Protein AF-A0A6J3IB26-F1 (afdb_monomer_lite)

Secondary structure (DSSP, 8-state):
--SHHHHHHHHHHHHHHHHGGGEEEEE-SSEEEEEEE-S--BTTBPPPGGGEEETTTEEP-EEETTEEEEEEETTSTT-EEEEETTEEEEEEEEEE--TTSSS-EEEEEEEEEE-

Foldseek 3Di:
DPPVVVVVVVVVVVCVVVLVVQWDWDDDPWKIKIWGFQFQDPPRDGADQCQKAKAQRHGQPDDDPGTRMDIDTCVPNPWDWDDDPFWIKIKIWIWGHDPVDPDIDTHIDIDTDGD

pLDDT: mean 86.61, std 17.34, range [42.03, 98.44]

Radius of gyration: 16.63 Å; chains: 1; bounding box: 36×49×42 Å

InterPro domains:
  IPR033222 PLAC1 family [PTHR14380] (1-115)

Sequence (115 aa):
MKISFMLGELLMLFKLIHGLQDVAVTCTESWLQVKFRQRPLINDLQPLQHELFLGSGCPVNLVEPDFFVFFYLLTFCGIVVTEQPVGILIESAIVYNSANFDFDVHIPVSCYIQR

Structure (mmCIF, N/CA/C/O backbone):
data_AF-A0A6J3IB26-F1
#
_entry.id   AF-A0A6J3IB26-F1
#
loop_
_atom_site.group_PDB
_atom_site.id
_atom_site.type_symbol
_atom_site.label_atom_id
_atom_site.label_alt_id
_atom_site.label_comp_id
_atom_site.label_asym_id
_atom_site.label_entity_id
_atom_site.label_seq_id
_atom_site.pdbx_PDB_ins_code
_atom_site.Cartn_x
_atom_site.Cartn_y
_atom_site.Cartn_z
_atom_site.occupancy
_atom_site.B_iso_or_equiv
_atom_site.auth_seq_id
_atom_site.auth_comp_id
_atom_site.auth_asym_id
_atom_site.auth_atom_id
_atom_site.pdbx_PDB_model_num
ATOM 1 N N . MET A 1 1 ? -5.474 38.130 -23.515 1.00 42.03 1 MET A N 1
ATOM 2 C CA . MET A 1 1 ? -4.604 37.224 -22.727 1.00 42.03 1 MET A CA 1
ATOM 3 C C . MET A 1 1 ? -5.253 36.957 -21.373 1.00 42.03 1 MET A C 1
ATOM 5 O O . MET A 1 1 ? -5.140 37.797 -20.498 1.00 42.03 1 MET A O 1
ATOM 9 N N . LYS A 1 2 ? -6.023 35.870 -21.228 1.00 45.16 2 LYS A N 1
ATOM 10 C CA . LYS A 1 2 ? -6.642 35.448 -19.945 1.00 45.16 2 LYS A CA 1
ATOM 11 C C . LYS A 1 2 ? -7.123 33.982 -19.948 1.00 45.16 2 LYS A C 1
ATOM 13 O O . LYS A 1 2 ? -7.849 33.573 -19.058 1.00 45.16 2 LYS A O 1
ATOM 18 N N . ILE A 1 3 ? -6.757 33.210 -20.976 1.00 46.69 3 ILE A N 1
ATOM 19 C CA . ILE A 1 3 ? -7.270 31.846 -21.212 1.00 46.69 3 ILE A CA 1
AT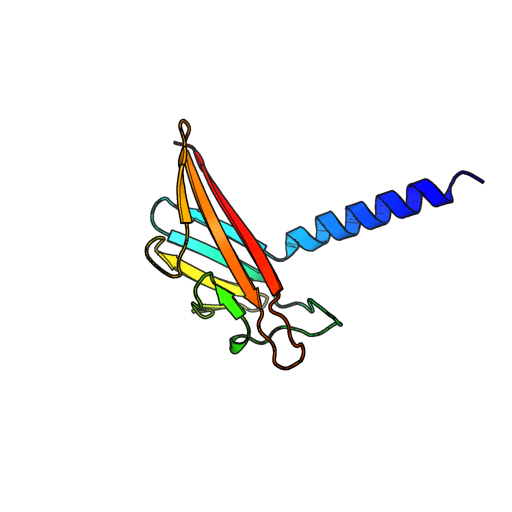OM 20 C C . ILE A 1 3 ? -6.193 30.790 -20.899 1.00 46.69 3 ILE A C 1
ATOM 22 O O . ILE A 1 3 ? -6.515 29.661 -20.557 1.00 46.69 3 ILE A O 1
ATOM 26 N N . SER A 1 4 ? -4.908 31.162 -20.929 1.00 51.03 4 SER A N 1
ATOM 27 C CA . SER A 1 4 ? -3.789 30.239 -20.696 1.00 51.03 4 SER A CA 1
ATOM 28 C C . SER A 1 4 ? -3.572 29.863 -19.226 1.00 51.03 4 SER A C 1
ATOM 30 O O . SER A 1 4 ? -3.069 28.779 -18.961 1.00 51.03 4 SER A O 1
ATOM 32 N N . PHE A 1 5 ? -3.967 30.716 -18.272 1.00 49.16 5 PHE A N 1
ATOM 33 C CA . PHE A 1 5 ? -3.769 30.444 -16.839 1.00 49.16 5 PHE A CA 1
ATOM 34 C C . PHE A 1 5 ? -4.711 29.348 -16.314 1.00 49.16 5 PHE A C 1
ATOM 36 O O . PHE A 1 5 ? -4.285 28.469 -15.575 1.00 49.16 5 PHE A O 1
ATOM 43 N N . MET A 1 6 ? -5.961 29.343 -16.787 1.00 53.59 6 MET A N 1
ATOM 44 C CA . MET A 1 6 ? -6.989 28.384 -16.360 1.00 53.59 6 MET A CA 1
ATOM 45 C C . MET A 1 6 ? -6.719 26.962 -16.872 1.00 53.59 6 MET A C 1
ATOM 47 O O . MET A 1 6 ? -7.056 25.987 -16.208 1.00 53.59 6 MET A O 1
ATOM 51 N N . LEU A 1 7 ? -6.087 26.831 -18.045 1.00 54.41 7 LEU A N 1
ATOM 52 C CA . LEU A 1 7 ? -5.771 25.525 -18.630 1.00 54.41 7 LEU A CA 1
ATOM 53 C C . LEU A 1 7 ? -4.635 24.820 -17.873 1.00 54.41 7 LEU A C 1
ATOM 55 O O . LEU A 1 7 ? -4.670 23.604 -17.707 1.00 54.41 7 LEU A O 1
ATOM 59 N N . GLY A 1 8 ? -3.646 25.587 -17.400 1.00 56.44 8 GLY A N 1
ATOM 60 C CA . GLY A 1 8 ? -2.520 25.064 -16.626 1.00 56.44 8 GLY A CA 1
ATOM 61 C C . GLY A 1 8 ? -2.954 24.509 -15.271 1.00 56.44 8 GLY A C 1
ATOM 62 O O . GLY A 1 8 ? -2.598 23.384 -14.935 1.00 56.44 8 GLY A O 1
ATOM 63 N N . GLU A 1 9 ? -3.781 25.249 -14.528 1.00 55.16 9 GLU A N 1
ATOM 64 C CA . GLU A 1 9 ? -4.320 24.787 -13.239 1.00 55.16 9 GLU A CA 1
ATOM 65 C C . GLU A 1 9 ? -5.221 23.555 -13.395 1.00 55.16 9 GLU A C 1
ATOM 67 O O . GLU A 1 9 ? -5.104 22.602 -12.624 1.00 55.16 9 GLU A O 1
ATOM 72 N N . LEU A 1 10 ? -6.060 23.519 -14.437 1.00 57.75 10 LEU A N 1
ATOM 73 C CA . LEU A 1 10 ? -6.926 22.374 -14.711 1.00 57.75 10 LEU A CA 1
ATOM 74 C C . LEU A 1 10 ? -6.113 21.108 -15.038 1.00 57.75 10 LEU A C 1
ATOM 76 O O . LEU A 1 10 ? -6.391 20.043 -14.494 1.00 57.75 10 LEU A O 1
ATOM 80 N N . LEU A 1 11 ? -5.073 21.211 -15.872 1.00 55.00 11 LEU A N 1
ATOM 81 C CA . LEU A 1 11 ? -4.204 20.077 -16.220 1.00 55.00 11 LEU A CA 1
ATOM 82 C C . LEU A 1 11 ? -3.438 19.524 -15.008 1.00 55.00 11 LEU A C 1
ATOM 84 O O . LEU A 1 11 ? -3.276 18.307 -14.889 1.00 55.00 11 LEU A O 1
ATOM 88 N N . MET A 1 12 ? -3.001 20.396 -14.094 1.00 53.78 12 MET A N 1
ATOM 89 C CA . MET A 1 12 ? -2.347 19.985 -12.847 1.00 53.78 12 MET A CA 1
ATOM 90 C C . MET A 1 12 ? -3.320 19.210 -11.948 1.00 53.78 12 MET A C 1
ATOM 92 O O . MET A 1 12 ? -2.971 18.138 -11.453 1.00 53.78 12 MET A O 1
ATOM 96 N N . LEU A 1 13 ? -4.562 19.689 -11.813 1.00 51.34 13 LEU A N 1
ATOM 97 C CA . LEU A 1 13 ? -5.619 18.995 -11.067 1.00 51.34 13 LEU A CA 1
ATOM 98 C C . LEU A 1 13 ? -5.959 17.628 -11.683 1.00 51.34 13 LEU A C 1
ATOM 100 O O . LEU A 1 13 ? -6.078 16.648 -10.952 1.00 51.34 13 LEU A O 1
ATOM 104 N N . PHE A 1 14 ? -6.037 17.518 -13.014 1.00 48.50 14 PHE A N 1
ATOM 105 C CA . PHE A 1 14 ? -6.271 16.234 -13.690 1.00 48.50 14 PHE A CA 1
ATOM 106 C C . PHE A 1 14 ? -5.143 15.224 -13.436 1.00 48.50 14 PHE A C 1
ATOM 108 O O . PHE A 1 14 ? -5.425 14.062 -13.145 1.00 48.50 14 PHE A O 1
ATOM 115 N N . LYS A 1 15 ? -3.869 15.639 -13.481 1.00 50.97 15 LYS A N 1
ATOM 116 C CA . LYS A 1 15 ? -2.745 14.746 -13.141 1.00 50.97 15 LYS A CA 1
ATOM 117 C C . LYS A 1 15 ? -2.781 14.285 -11.682 1.00 50.97 15 LYS A C 1
ATOM 119 O O . LYS A 1 15 ? -2.520 13.114 -11.424 1.00 50.97 15 LYS A O 1
ATOM 124 N N . LEU A 1 16 ? -3.143 15.167 -10.751 1.00 48.22 16 LEU A N 1
ATOM 125 C CA . LEU A 1 16 ? -3.305 14.836 -9.330 1.00 48.22 16 LEU A CA 1
ATOM 126 C C . LEU A 1 16 ? -4.423 13.805 -9.098 1.00 48.22 16 LEU A C 1
ATOM 128 O O . LEU A 1 16 ? -4.225 12.844 -8.359 1.00 48.22 16 LEU A O 1
ATOM 132 N N . ILE A 1 17 ? -5.563 13.951 -9.778 1.00 49.19 17 ILE A N 1
ATOM 133 C CA . ILE A 1 17 ? -6.705 13.030 -9.650 1.00 49.19 17 ILE A CA 1
ATOM 134 C C . ILE A 1 17 ? -6.396 11.663 -10.290 1.00 49.19 17 ILE A C 1
ATOM 136 O O . ILE A 1 17 ? -6.717 10.627 -9.713 1.00 49.19 17 ILE A O 1
ATOM 140 N N . HIS A 1 18 ? -5.720 11.631 -11.445 1.00 45.59 18 HI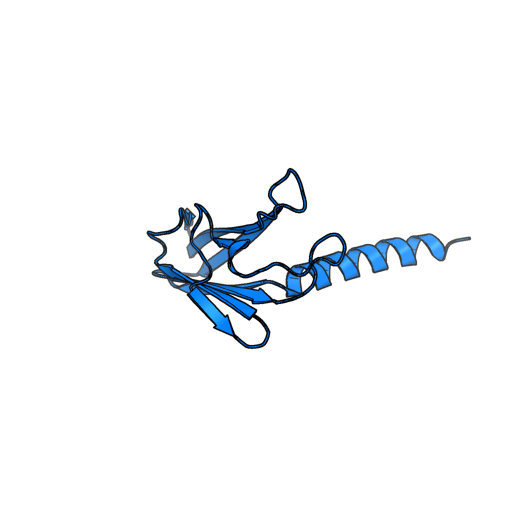S A N 1
ATOM 141 C CA . HIS A 1 18 ? -5.322 10.375 -12.101 1.00 45.59 18 HIS A CA 1
ATOM 142 C C . HIS A 1 18 ? -4.116 9.678 -11.451 1.00 45.59 18 HIS A C 1
ATOM 144 O O . HIS A 1 18 ? -3.934 8.472 -11.647 1.00 45.59 18 HIS A O 1
ATOM 150 N N . GLY A 1 19 ? -3.292 10.405 -10.689 1.00 47.06 19 GLY A N 1
ATOM 151 C CA . GLY A 1 19 ? -2.222 9.834 -9.865 1.00 47.06 19 GLY A CA 1
ATOM 152 C C . GLY A 1 19 ? -2.760 9.035 -8.675 1.00 47.06 19 GLY A C 1
ATOM 153 O O . GLY A 1 19 ? -2.173 8.029 -8.297 1.00 47.06 19 GLY A O 1
ATOM 154 N N . LEU A 1 20 ? -3.931 9.413 -8.148 1.00 51.16 20 LEU A N 1
ATOM 155 C CA . LEU A 1 20 ? -4.608 8.696 -7.062 1.00 51.16 20 LEU A CA 1
ATOM 156 C C . LEU A 1 20 ? -5.290 7.389 -7.521 1.00 51.16 20 LEU A C 1
ATOM 158 O O . LEU A 1 20 ? -5.741 6.604 -6.695 1.00 51.16 20 LEU A O 1
ATOM 162 N N . GLN A 1 21 ? -5.384 7.146 -8.833 1.00 61.53 21 GLN A N 1
ATOM 163 C CA . GLN A 1 21 ? -6.146 6.027 -9.405 1.00 61.53 21 GLN A CA 1
ATOM 164 C C . GLN A 1 21 ? -5.357 4.705 -9.492 1.00 61.53 21 GLN A C 1
ATOM 166 O O . GLN A 1 21 ? -5.905 3.689 -9.922 1.00 61.53 21 GLN A O 1
ATOM 171 N N . ASP A 1 22 ? -4.086 4.704 -9.088 1.00 85.38 22 ASP A N 1
ATOM 172 C CA . ASP A 1 22 ? -3.214 3.522 -9.174 1.00 85.38 22 ASP A CA 1
ATOM 173 C C . ASP A 1 22 ? -3.237 2.632 -7.953 1.00 85.38 22 ASP A C 1
ATOM 175 O O . ASP A 1 22 ? -2.795 1.487 -8.026 1.00 85.38 22 ASP A O 1
ATOM 179 N N . VAL A 1 23 ? -3.734 3.150 -6.838 1.00 92.44 23 VAL A N 1
ATOM 180 C CA . VAL A 1 23 ? -3.737 2.448 -5.565 1.00 92.44 23 VAL A CA 1
ATOM 181 C C . VAL A 1 23 ? -5.181 2.292 -5.122 1.00 92.44 23 VAL A C 1
ATOM 183 O O . VAL A 1 23 ? -5.864 3.273 -4.843 1.00 92.44 23 VAL A O 1
ATOM 186 N N . ALA A 1 24 ? -5.653 1.052 -5.042 1.00 95.19 24 ALA A N 1
ATOM 187 C CA . ALA A 1 24 ? -6.911 0.731 -4.386 1.00 95.19 24 ALA A CA 1
ATOM 188 C C . ALA A 1 24 ? -6.617 0.087 -3.031 1.00 95.19 24 ALA A C 1
ATOM 190 O O . ALA A 1 24 ? -5.892 -0.905 -2.948 1.00 95.19 24 ALA A O 1
ATOM 191 N N . VAL A 1 25 ? -7.180 0.662 -1.971 1.00 96.69 25 VAL A N 1
ATOM 192 C CA . VAL A 1 25 ? -6.939 0.243 -0.588 1.00 96.69 25 VAL A CA 1
ATOM 193 C C . VAL A 1 25 ? -8.226 -0.323 -0.005 1.00 96.69 25 VAL A C 1
ATOM 195 O O . VAL A 1 25 ? -9.309 0.230 -0.186 1.00 96.69 25 VAL A O 1
ATOM 198 N N . THR A 1 26 ? -8.125 -1.444 0.694 1.00 97.19 26 THR A N 1
ATOM 199 C CA . THR A 1 26 ? -9.220 -2.020 1.477 1.00 97.19 26 THR A CA 1
ATOM 200 C C . THR A 1 26 ? -8.643 -2.500 2.795 1.00 97.19 26 THR A C 1
ATOM 202 O O . THR A 1 26 ? -7.592 -3.131 2.808 1.00 97.19 26 THR A O 1
ATOM 205 N N . CYS A 1 27 ? -9.297 -2.197 3.910 1.00 97.25 27 CYS A N 1
ATOM 206 C CA . CYS A 1 27 ? -8.815 -2.596 5.224 1.00 97.25 27 CYS A CA 1
ATOM 207 C C . CYS A 1 27 ? -9.949 -3.075 6.127 1.00 97.25 27 CYS A C 1
ATOM 209 O O . CYS A 1 27 ? -11.113 -2.719 5.950 1.00 97.25 27 CYS A O 1
ATOM 211 N N . THR A 1 28 ? -9.571 -3.875 7.116 1.00 97.25 28 THR A N 1
ATOM 212 C CA . THR A 1 28 ? -10.383 -4.221 8.285 1.00 97.25 28 THR A CA 1
ATOM 213 C C . THR A 1 28 ? -9.555 -3.988 9.541 1.00 97.25 28 THR A C 1
ATOM 215 O O . THR A 1 28 ? -8.374 -3.661 9.455 1.00 97.25 28 THR A O 1
ATOM 218 N N . GLU A 1 29 ? -10.134 -4.216 10.718 1.00 96.31 29 GLU A N 1
ATOM 219 C CA . GLU A 1 29 ? -9.397 -4.111 11.984 1.00 96.31 29 GLU A CA 1
ATOM 220 C C . GLU A 1 29 ? -8.240 -5.125 12.114 1.00 96.31 29 GLU A C 1
ATOM 222 O O . GLU A 1 29 ? -7.459 -5.046 13.056 1.00 96.31 29 GLU A O 1
ATOM 227 N N . SER A 1 30 ? -8.116 -6.088 11.189 1.00 97.31 30 SER A N 1
ATOM 228 C CA . SER A 1 30 ? -7.116 -7.165 11.256 1.00 97.31 30 SER A CA 1
ATOM 229 C C . SER A 1 30 ? -6.175 -7.246 10.054 1.00 97.31 30 SER A C 1
ATOM 231 O O . SER A 1 30 ? -5.061 -7.756 10.194 1.00 97.31 30 SER A O 1
ATOM 233 N N . TRP A 1 31 ? -6.567 -6.724 8.889 1.00 97.88 31 TRP A N 1
ATOM 234 C CA . TRP A 1 31 ? -5.764 -6.805 7.668 1.00 97.88 31 TRP A CA 1
ATOM 235 C C . TRP A 1 31 ? -5.865 -5.560 6.789 1.00 97.88 31 TRP A C 1
ATOM 237 O O . TRP A 1 31 ? -6.854 -4.828 6.811 1.00 97.88 31 TRP A O 1
ATOM 247 N N . LEU A 1 32 ? -4.831 -5.371 5.973 1.00 98.38 32 LEU A N 1
ATOM 248 C CA . LEU A 1 32 ? -4.716 -4.356 4.938 1.00 98.38 32 LEU A CA 1
ATOM 249 C C . LEU A 1 32 ? -4.484 -5.038 3.586 1.00 98.38 32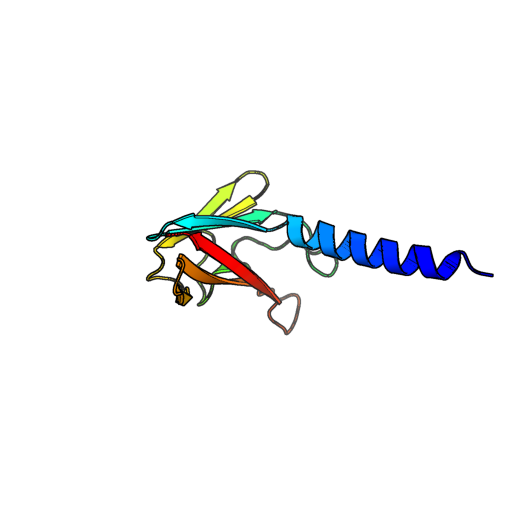 LEU A C 1
ATOM 251 O O . LEU A 1 32 ? -3.567 -5.845 3.425 1.00 98.38 32 LEU A O 1
ATOM 255 N N . GLN A 1 33 ? -5.310 -4.676 2.610 1.00 98.31 33 GLN A N 1
ATOM 256 C CA . GLN A 1 33 ? -5.135 -5.008 1.208 1.00 98.31 33 GLN A CA 1
ATOM 257 C C . GLN A 1 33 ? -4.825 -3.743 0.417 1.00 98.31 33 GLN A C 1
ATOM 259 O O . GLN A 1 33 ? -5.553 -2.752 0.490 1.00 98.31 33 GLN A O 1
ATOM 264 N N . VAL A 1 34 ? -3.777 -3.809 -0.395 1.00 98.00 34 VAL A N 1
ATOM 265 C CA . VAL A 1 34 ? -3.395 -2.745 -1.318 1.00 98.00 34 VAL A CA 1
ATOM 266 C C . VAL A 1 34 ? -3.239 -3.351 -2.701 1.00 98.00 34 VAL A C 1
ATOM 268 O O . VAL A 1 34 ? -2.416 -4.240 -2.906 1.00 98.00 34 VAL A O 1
ATOM 271 N N . LYS A 1 35 ? -4.037 -2.882 -3.656 1.00 97.31 35 LYS A N 1
ATOM 272 C CA . LYS A 1 35 ? -3.891 -3.211 -5.072 1.00 97.31 35 LYS A CA 1
ATOM 273 C C . LYS A 1 35 ? -3.209 -2.051 -5.773 1.00 97.31 35 LYS A C 1
ATOM 275 O O . LYS A 1 35 ? -3.741 -0.944 -5.787 1.00 97.31 35 LYS A O 1
ATOM 280 N N . PHE A 1 36 ? -2.056 -2.321 -6.361 1.00 95.56 36 PHE A N 1
ATOM 281 C CA . PHE A 1 36 ? -1.252 -1.357 -7.089 1.00 95.56 36 PHE A CA 1
ATOM 282 C C . PHE A 1 36 ? -1.277 -1.670 -8.580 1.00 95.56 36 PHE A C 1
ATOM 284 O O . PHE A 1 36 ? -0.927 -2.774 -8.992 1.00 95.56 36 PHE A O 1
ATOM 291 N N . ARG A 1 37 ? -1.741 -0.726 -9.395 1.00 93.94 37 ARG A N 1
ATOM 292 C CA . ARG A 1 37 ? -1.936 -0.930 -10.829 1.00 93.94 37 ARG A CA 1
ATOM 293 C C . ARG A 1 37 ? -0.598 -1.140 -11.539 1.00 93.94 37 ARG A C 1
ATOM 295 O O . ARG A 1 37 ? 0.335 -0.360 -11.374 1.00 93.94 37 ARG A O 1
ATOM 302 N N . GLN A 1 38 ? -0.535 -2.154 -12.397 1.00 92.56 38 GLN A N 1
ATOM 303 C CA . GLN A 1 38 ? 0.614 -2.431 -13.252 1.00 92.56 38 GLN A CA 1
ATOM 304 C C . GLN A 1 38 ? 0.666 -1.428 -14.409 1.00 92.56 38 GLN A C 1
ATOM 306 O O . GLN A 1 38 ? 0.254 -1.725 -15.528 1.00 92.56 38 GLN A O 1
ATOM 311 N N . ARG A 1 39 ? 1.170 -0.220 -14.153 1.00 89.12 39 ARG A N 1
ATOM 312 C CA . ARG A 1 39 ? 1.397 0.789 -15.193 1.00 89.12 39 ARG A CA 1
ATOM 313 C C . ARG A 1 39 ? 2.750 1.481 -15.025 1.00 89.12 39 ARG A C 1
ATOM 315 O O . ARG A 1 39 ? 3.305 1.456 -13.927 1.00 89.12 39 ARG A O 1
ATOM 322 N N . PRO A 1 40 ? 3.275 2.108 -16.089 1.00 86.62 40 PRO A N 1
ATOM 323 C CA . PRO A 1 40 ? 4.448 2.961 -15.982 1.00 86.62 40 PRO A CA 1
ATOM 324 C C . PRO A 1 40 ? 4.271 4.051 -14.921 1.00 86.62 40 PRO A C 1
ATOM 326 O O . PRO A 1 40 ? 3.235 4.719 -14.896 1.00 86.62 40 PRO A O 1
ATOM 329 N N . LEU A 1 41 ? 5.270 4.217 -14.049 1.00 82.31 41 LEU A N 1
ATOM 330 C CA . LEU A 1 41 ? 5.196 5.142 -12.914 1.00 82.31 41 LEU A CA 1
ATOM 331 C C . LEU A 1 41 ? 6.075 6.383 -13.119 1.00 82.31 41 LEU A C 1
ATOM 333 O O . LEU A 1 41 ? 5.571 7.500 -13.211 1.00 82.31 41 LEU A O 1
ATOM 337 N N . ILE A 1 42 ? 7.393 6.188 -13.201 1.00 82.12 42 ILE A N 1
ATOM 338 C CA . ILE A 1 42 ? 8.401 7.247 -13.352 1.00 82.12 42 ILE A CA 1
ATOM 339 C C . ILE A 1 42 ? 9.233 6.941 -14.588 1.00 82.12 42 ILE A C 1
ATOM 341 O O . ILE A 1 42 ? 9.634 5.799 -14.791 1.00 82.12 42 ILE A O 1
ATOM 345 N N . ASN A 1 43 ? 9.499 7.968 -15.400 1.00 81.00 43 ASN A N 1
ATOM 346 C CA . ASN A 1 43 ? 10.258 7.856 -16.652 1.00 81.00 43 ASN A CA 1
ATOM 347 C C . ASN A 1 43 ? 9.714 6.773 -17.600 1.00 81.00 43 ASN A C 1
ATOM 349 O O . ASN A 1 43 ? 10.486 6.093 -18.268 1.00 81.00 43 ASN A O 1
ATOM 353 N N . ASP A 1 44 ? 8.392 6.578 -17.606 1.00 82.00 44 ASP A N 1
ATOM 354 C CA . ASP A 1 44 ? 7.706 5.531 -18.372 1.00 82.00 44 ASP A CA 1
ATOM 355 C C . ASP A 1 44 ? 8.191 4.094 -18.071 1.00 82.00 44 ASP A C 1
ATOM 357 O O . ASP A 1 44 ? 7.900 3.158 -18.817 1.00 82.00 44 ASP A O 1
ATOM 361 N N . LEU A 1 45 ? 8.870 3.892 -16.936 1.00 85.19 45 LEU A N 1
ATOM 362 C CA . LEU A 1 45 ? 9.273 2.575 -16.457 1.00 85.19 45 LEU A CA 1
ATOM 363 C C . LEU A 1 45 ? 8.118 1.914 -15.709 1.00 85.19 45 LEU A C 1
ATOM 365 O O . LEU A 1 45 ? 7.554 2.480 -14.765 1.00 85.19 45 LEU A O 1
ATOM 369 N N . GLN A 1 46 ? 7.782 0.700 -16.137 1.00 89.19 46 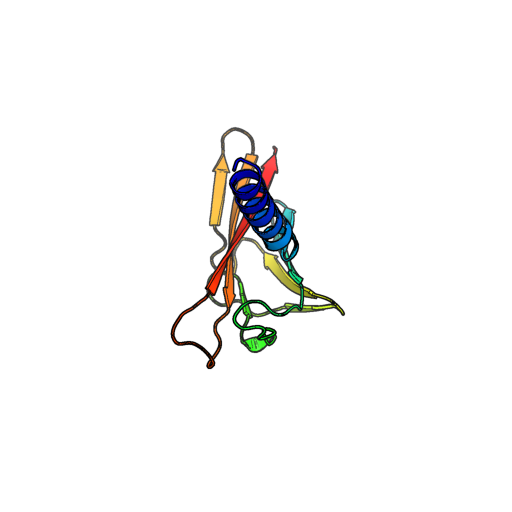GLN A N 1
ATOM 370 C CA . GLN A 1 46 ? 6.829 -0.162 -15.453 1.00 89.19 46 GLN A CA 1
ATOM 371 C C . GLN A 1 46 ? 7.545 -0.912 -14.320 1.00 89.19 46 GLN A C 1
ATOM 373 O O . GLN A 1 46 ? 8.508 -1.624 -14.608 1.00 89.19 46 GLN A O 1
ATOM 378 N N . PRO A 1 47 ? 7.089 -0.780 -13.061 1.00 91.69 47 PRO A N 1
ATOM 379 C CA . PRO A 1 47 ? 7.695 -1.491 -11.940 1.00 91.69 47 PRO A CA 1
ATOM 380 C C . PRO A 1 47 ? 7.612 -3.009 -12.106 1.00 91.69 47 PRO A C 1
ATOM 382 O O . PRO A 1 47 ? 6.572 -3.542 -12.509 1.00 91.69 47 PRO A O 1
ATOM 385 N N . LEU A 1 48 ? 8.679 -3.713 -11.737 1.00 93.19 48 LEU A N 1
ATOM 386 C CA . LEU A 1 48 ? 8.685 -5.168 -11.629 1.00 93.19 48 LEU A CA 1
ATOM 387 C C . LEU A 1 48 ? 8.215 -5.604 -10.237 1.00 93.19 48 LEU A C 1
ATOM 389 O O . LEU A 1 48 ? 8.401 -4.909 -9.243 1.00 93.19 48 LEU A O 1
ATOM 393 N N . GLN A 1 49 ? 7.650 -6.810 -10.139 1.00 94.94 49 GLN A N 1
ATOM 394 C CA . GLN A 1 49 ? 7.113 -7.332 -8.875 1.00 94.94 49 GLN A CA 1
ATOM 395 C C . GLN A 1 49 ? 8.132 -7.302 -7.719 1.00 94.94 49 GLN A C 1
ATOM 397 O O . GLN A 1 49 ? 7.765 -7.016 -6.585 1.00 94.94 49 GLN A O 1
ATOM 402 N N . HIS A 1 50 ? 9.400 -7.618 -7.996 1.00 95.19 50 HIS A N 1
ATOM 403 C CA . HIS A 1 50 ? 10.460 -7.692 -6.983 1.00 95.19 50 HIS A CA 1
ATOM 404 C C . HIS A 1 50 ? 11.042 -6.326 -6.595 1.00 95.19 50 HIS A C 1
ATOM 406 O O . HIS A 1 50 ? 11.842 -6.257 -5.671 1.00 95.19 50 HIS A O 1
ATOM 412 N N . GLU A 1 51 ? 10.660 -5.263 -7.302 1.00 95.50 51 GLU A N 1
ATOM 413 C CA . GLU A 1 51 ? 11.045 -3.880 -7.004 1.00 95.50 51 GLU A CA 1
ATOM 414 C C . GLU A 1 51 ? 10.026 -3.199 -6.077 1.00 95.50 51 GLU A C 1
ATOM 416 O O . GLU A 1 51 ? 10.219 -2.058 -5.661 1.00 95.50 51 GLU A O 1
ATOM 421 N N . LEU A 1 52 ? 8.916 -3.879 -5.771 1.00 96.69 52 LEU A N 1
ATOM 422 C CA . LEU A 1 52 ? 7.785 -3.334 -5.036 1.00 96.69 52 LEU A CA 1
ATOM 423 C C . LEU A 1 52 ? 7.618 -4.004 -3.675 1.00 96.69 52 LEU A C 1
ATOM 425 O O . LEU A 1 52 ? 7.491 -5.227 -3.565 1.00 96.69 52 LEU A O 1
ATOM 429 N N . PHE A 1 53 ? 7.515 -3.172 -2.643 1.00 97.88 53 PHE A N 1
ATOM 430 C CA . PHE A 1 53 ? 7.358 -3.608 -1.262 1.00 97.88 53 PHE A CA 1
ATOM 431 C C . PHE A 1 53 ? 6.283 -2.807 -0.527 1.00 97.88 53 PHE A C 1
ATOM 433 O O . PHE A 1 53 ? 6.022 -1.658 -0.862 1.00 97.88 53 PHE A O 1
ATOM 440 N N . LEU A 1 54 ? 5.685 -3.384 0.512 1.00 98.19 54 LEU A N 1
ATOM 441 C CA . LEU A 1 54 ? 4.812 -2.698 1.459 1.00 98.19 54 LEU A CA 1
ATOM 442 C C . LEU A 1 54 ? 5.566 -2.426 2.765 1.00 98.19 54 LEU A C 1
ATOM 444 O O . LEU A 1 54 ? 6.168 -3.334 3.346 1.00 98.19 54 LEU A O 1
ATOM 448 N N . GLY A 1 55 ? 5.496 -1.179 3.228 1.00 96.94 55 GLY A N 1
ATOM 449 C CA . GLY A 1 55 ? 6.050 -0.707 4.491 1.00 96.94 55 GLY A CA 1
ATOM 450 C C . GLY A 1 55 ? 7.511 -1.110 4.669 1.00 96.94 55 GLY A C 1
ATOM 451 O O . GLY A 1 55 ? 8.377 -0.687 3.910 1.00 96.94 55 GLY A O 1
ATOM 452 N N . SER A 1 56 ? 7.791 -1.952 5.661 1.00 95.88 56 SER A N 1
ATOM 453 C CA . SER A 1 56 ? 9.147 -2.369 6.038 1.00 95.88 56 SER A CA 1
ATOM 454 C C . SER A 1 56 ? 9.760 -3.468 5.148 1.00 95.88 56 SER A C 1
ATOM 456 O O . SER A 1 56 ? 10.548 -4.273 5.644 1.00 95.88 56 SER A O 1
ATOM 458 N N . GLY A 1 57 ? 9.386 -3.551 3.866 1.00 96.25 57 GLY A N 1
ATOM 459 C CA . GLY A 1 57 ? 9.993 -4.485 2.903 1.00 96.25 57 GLY A CA 1
ATOM 460 C C . GLY A 1 57 ? 9.186 -5.755 2.602 1.00 96.25 57 GLY A C 1
ATOM 461 O O . GLY A 1 57 ? 9.749 -6.752 2.157 1.00 96.25 57 GLY A O 1
ATOM 462 N N . CYS A 1 58 ? 7.876 -5.764 2.849 1.00 98.00 58 CYS A N 1
ATOM 463 C CA . CYS A 1 58 ? 7.038 -6.919 2.528 1.00 98.00 58 CYS A CA 1
ATOM 464 C C . CYS A 1 58 ? 6.770 -7.034 1.017 1.00 98.00 58 CYS A C 1
ATOM 466 O O . CYS A 1 58 ? 6.280 -6.070 0.437 1.00 98.00 58 CYS A O 1
ATOM 468 N N . PRO A 1 59 ? 7.036 -8.177 0.364 1.00 98.00 59 PRO A N 1
ATOM 469 C CA . PRO A 1 59 ? 6.894 -8.304 -1.086 1.00 98.00 59 PRO A CA 1
ATOM 470 C C . PRO A 1 59 ? 5.430 -8.364 -1.552 1.00 98.00 59 PRO A C 1
ATOM 472 O O . PRO A 1 59 ? 4.504 -8.566 -0.773 1.00 98.00 59 PRO A O 1
ATOM 475 N N . VAL A 1 60 ? 5.210 -8.251 -2.860 1.00 97.94 60 VAL A N 1
ATOM 476 C CA . VAL A 1 60 ? 3.901 -8.522 -3.480 1.00 97.94 60 VAL A CA 1
ATOM 477 C C . VAL A 1 60 ? 3.481 -9.979 -3.230 1.00 97.94 60 VAL A C 1
ATOM 479 O O . VAL A 1 60 ? 4.224 -10.903 -3.569 1.00 97.94 60 VAL A O 1
ATOM 482 N N . ASN A 1 61 ? 2.277 -10.199 -2.687 1.00 96.12 61 ASN A N 1
ATOM 483 C CA . ASN A 1 61 ? 1.751 -11.540 -2.391 1.00 96.12 61 ASN A CA 1
ATOM 484 C C . ASN A 1 61 ? 1.123 -12.220 -3.608 1.00 96.12 61 ASN A C 1
ATOM 486 O O . ASN A 1 61 ? 1.224 -13.435 -3.759 1.00 96.12 61 ASN A O 1
ATOM 490 N N . LEU A 1 62 ? 0.418 -11.443 -4.432 1.00 96.75 62 LEU A N 1
ATOM 491 C CA . LEU A 1 62 ? -0.364 -11.941 -5.558 1.00 96.75 62 LEU A CA 1
ATOM 492 C C . LEU A 1 62 ? -0.241 -10.986 -6.745 1.00 96.75 62 LEU A C 1
ATOM 494 O O . LEU A 1 62 ? -0.223 -9.768 -6.583 1.00 96.75 62 LEU A O 1
ATOM 498 N N . VAL A 1 63 ? -0.195 -11.558 -7.945 1.00 96.50 63 VAL A N 1
ATOM 499 C CA . VAL A 1 63 ? -0.226 -10.817 -9.206 1.00 96.50 63 VAL A CA 1
ATOM 500 C C . VAL A 1 63 ? -1.556 -11.110 -9.896 1.00 96.50 63 VAL A C 1
ATOM 502 O O . VAL A 1 63 ? -1.841 -12.250 -10.259 1.00 96.50 63 VAL A O 1
ATOM 505 N N . GLU A 1 64 ? -2.382 -10.081 -10.044 1.00 95.12 64 GLU A N 1
ATOM 506 C CA . GLU A 1 64 ? -3.597 -10.074 -10.864 1.00 95.12 64 GLU A CA 1
ATOM 507 C C . GLU A 1 64 ? -3.277 -9.457 -12.242 1.00 95.12 64 GLU A C 1
ATOM 509 O O . GLU A 1 64 ? -2.275 -8.750 -12.351 1.00 95.12 64 GLU A O 1
ATOM 514 N N . PRO A 1 65 ? -4.107 -9.655 -13.289 1.00 92.56 65 PRO A N 1
ATOM 515 C CA . PRO A 1 65 ? -3.804 -9.187 -14.648 1.00 92.56 65 PRO A CA 1
ATOM 516 C C . PRO A 1 65 ? -3.363 -7.719 -14.743 1.00 92.56 65 PRO A C 1
ATOM 518 O O . PRO A 1 65 ? -2.410 -7.418 -15.452 1.00 92.56 65 PRO A O 1
ATOM 521 N N . ASP A 1 66 ? -4.003 -6.835 -13.972 1.00 92.81 66 ASP A N 1
ATOM 522 C CA . ASP A 1 66 ? -3.726 -5.394 -13.987 1.00 92.81 66 ASP A CA 1
ATOM 523 C C . ASP A 1 66 ? -3.129 -4.874 -12.672 1.00 92.81 66 ASP A C 1
ATOM 525 O O . ASP A 1 66 ? -2.904 -3.670 -12.540 1.00 92.81 66 ASP A O 1
ATOM 529 N N . PHE A 1 67 ? -2.896 -5.740 -11.675 1.00 96.19 67 PHE A N 1
ATOM 530 C CA . PHE A 1 67 ? -2.525 -5.302 -10.326 1.00 96.19 67 PHE A CA 1
ATOM 531 C C . PHE A 1 67 ? -1.466 -6.181 -9.662 1.00 96.19 67 PHE A C 1
ATOM 533 O O . PHE A 1 67 ? -1.531 -7.406 -9.696 1.00 96.19 67 PHE A O 1
ATOM 540 N N . PHE A 1 68 ? -0.539 -5.535 -8.968 1.00 97.50 68 PHE A N 1
ATOM 541 C CA . PHE A 1 68 ? 0.224 -6.135 -7.884 1.00 97.50 68 PHE A CA 1
ATOM 542 C C . PHE A 1 68 ? -0.577 -6.004 -6.590 1.00 97.50 68 PHE A C 1
ATOM 544 O O . PHE A 1 68 ? -1.072 -4.924 -6.269 1.00 97.50 68 PHE A O 1
ATOM 551 N N . VAL A 1 69 ? -0.735 -7.096 -5.849 1.00 98.06 69 VAL A N 1
ATOM 552 C CA . VAL A 1 69 ? -1.569 -7.137 -4.647 1.00 98.06 69 VAL A CA 1
ATOM 553 C C . VAL A 1 69 ? -0.718 -7.441 -3.423 1.00 98.06 69 VAL A C 1
ATOM 555 O O . VAL A 1 69 ? -0.061 -8.482 -3.337 1.00 98.06 69 VAL A O 1
ATOM 558 N N . PHE A 1 70 ? -0.795 -6.540 -2.450 1.00 98.44 70 PHE A N 1
ATOM 559 C CA . PHE A 1 70 ? -0.317 -6.734 -1.089 1.00 98.44 70 PHE A CA 1
ATOM 560 C C . PHE A 1 70 ? -1.512 -7.068 -0.202 1.00 98.44 70 PHE A C 1
ATOM 562 O O . PHE A 1 70 ? -2.513 -6.352 -0.217 1.00 98.44 70 PHE A O 1
ATOM 569 N N . PHE A 1 71 ? -1.425 -8.152 0.556 1.00 98.31 71 PHE A N 1
ATOM 570 C CA . PHE A 1 71 ? -2.452 -8.588 1.491 1.00 98.31 71 PHE A CA 1
ATOM 571 C C . PHE A 1 71 ? -1.779 -9.079 2.769 1.00 98.31 71 PHE A C 1
ATOM 573 O O . PHE A 1 71 ? -1.207 -10.170 2.805 1.00 98.31 71 PHE A O 1
ATOM 580 N N . TYR A 1 72 ? -1.838 -8.259 3.815 1.00 98.38 72 TYR A N 1
ATOM 581 C CA . TYR A 1 72 ? -1.113 -8.496 5.059 1.00 98.38 72 TYR A CA 1
ATOM 582 C C . TYR A 1 72 ? -1.974 -8.217 6.285 1.00 98.38 72 TYR A C 1
ATOM 584 O O . TYR A 1 72 ? -2.833 -7.338 6.281 1.00 98.38 72 TYR A O 1
ATOM 592 N N . LEU A 1 73 ? -1.711 -8.954 7.363 1.00 98.38 73 LEU A N 1
ATOM 593 C CA . LEU A 1 73 ? -2.231 -8.618 8.687 1.00 98.38 73 LEU A CA 1
ATOM 594 C C . LEU A 1 73 ? -1.580 -7.318 9.183 1.00 98.38 73 LEU A C 1
ATOM 596 O O . LEU A 1 73 ? -0.401 -7.082 8.915 1.00 98.38 73 LEU A O 1
ATOM 600 N N . LEU A 1 74 ? -2.315 -6.514 9.956 1.00 97.88 74 LEU A N 1
ATOM 601 C CA . LEU A 1 74 ? -1.826 -5.208 10.435 1.00 97.88 74 LEU A CA 1
ATOM 602 C C . LEU A 1 74 ? -0.592 -5.306 11.348 1.00 97.88 74 LEU A C 1
ATOM 604 O O . LEU A 1 74 ? 0.127 -4.332 11.520 1.00 97.88 74 LEU A O 1
ATOM 608 N N . THR A 1 75 ? -0.317 -6.481 11.918 1.00 97.44 75 THR A N 1
ATOM 609 C CA . THR A 1 75 ? 0.860 -6.725 12.767 1.00 97.44 75 THR A CA 1
ATOM 610 C C . THR A 1 75 ? 2.154 -6.952 11.980 1.00 97.44 75 THR A C 1
ATOM 612 O O . THR A 1 75 ? 3.203 -7.158 12.587 1.00 97.44 75 THR A O 1
ATOM 615 N N . PHE A 1 76 ? 2.099 -6.974 10.646 1.00 96.94 76 PHE A N 1
ATOM 616 C CA . PHE A 1 76 ? 3.251 -7.194 9.771 1.00 96.94 76 PHE A CA 1
ATOM 617 C C . PHE A 1 76 ? 3.624 -5.920 9.008 1.00 96.94 76 PHE A C 1
ATOM 619 O O . PHE A 1 76 ? 2.895 -4.931 8.997 1.00 96.94 76 PHE A O 1
ATOM 626 N N . CYS A 1 77 ? 4.782 -5.959 8.345 1.00 97.00 77 CYS A N 1
ATOM 627 C CA . CYS A 1 77 ? 5.209 -4.953 7.368 1.00 97.00 77 CYS A CA 1
ATOM 628 C C . CYS A 1 77 ? 5.360 -3.528 7.919 1.00 97.00 77 CYS A C 1
ATOM 630 O O . CYS A 1 77 ? 5.390 -2.578 7.143 1.00 97.00 77 CYS A O 1
ATOM 632 N N . GLY A 1 78 ? 5.435 -3.363 9.244 1.00 97.12 78 GLY A N 1
ATOM 633 C CA . GLY A 1 78 ? 5.503 -2.045 9.874 1.00 97.12 78 GLY A CA 1
ATOM 634 C C . GLY A 1 78 ? 4.276 -1.173 9.591 1.00 97.12 78 GLY A C 1
ATOM 635 O O . GLY A 1 78 ? 4.411 0.045 9.531 1.00 97.12 78 GLY A O 1
ATOM 636 N N . ILE A 1 79 ? 3.102 -1.780 9.370 1.00 98.31 79 ILE A N 1
ATOM 637 C CA . ILE A 1 79 ? 1.842 -1.045 9.220 1.00 98.31 79 ILE A CA 1
ATOM 638 C C . ILE A 1 79 ? 1.536 -0.327 10.540 1.00 98.31 79 ILE A C 1
ATOM 640 O O . ILE A 1 79 ? 1.583 -0.923 11.617 1.00 98.31 79 ILE A O 1
ATOM 644 N N . VAL A 1 80 ? 1.234 0.965 10.453 1.00 98.25 80 VAL A N 1
ATOM 645 C CA . VAL A 1 80 ? 0.924 1.806 11.609 1.00 98.25 80 VAL A CA 1
ATOM 646 C C . VAL A 1 80 ? -0.582 1.807 11.819 1.00 98.25 80 VAL A C 1
ATOM 648 O O . VAL A 1 80 ? -1.344 2.091 10.898 1.00 98.25 80 VAL A O 1
ATOM 651 N N . VAL A 1 81 ? -1.013 1.489 13.037 1.00 98.00 81 VAL A N 1
ATOM 652 C CA . VAL A 1 81 ? -2.423 1.499 13.436 1.00 98.00 81 VAL A CA 1
ATOM 653 C C . VAL A 1 81 ? -2.591 2.498 14.570 1.00 98.00 81 VAL A C 1
ATOM 655 O O . VAL A 1 81 ? -2.010 2.331 15.642 1.00 98.00 81 VAL A O 1
ATOM 658 N N . THR A 1 82 ? -3.389 3.531 14.329 1.00 98.00 82 THR A N 1
ATOM 659 C CA . THR A 1 82 ? -3.651 4.613 15.276 1.00 98.00 82 THR A CA 1
ATOM 660 C C . THR A 1 82 ? -5.123 4.610 15.661 1.00 98.00 82 THR A C 1
ATOM 662 O O . THR A 1 82 ? -6.001 4.861 14.835 1.00 98.00 82 THR A O 1
ATOM 665 N N . GLU A 1 83 ? -5.391 4.358 16.937 1.00 96.69 83 GLU A N 1
ATOM 666 C CA . GLU A 1 83 ? -6.723 4.492 17.524 1.00 96.69 83 GLU A CA 1
ATOM 667 C C . GLU A 1 83 ? -7.118 5.974 17.599 1.00 96.69 83 GLU A C 1
ATOM 669 O O . GLU A 1 83 ? -6.386 6.806 18.140 1.00 96.69 83 GLU A O 1
ATOM 674 N N . GLN A 1 84 ? -8.281 6.310 17.047 1.00 94.56 84 GLN A N 1
ATOM 675 C CA . GLN A 1 84 ? -8.863 7.648 17.070 1.00 94.56 84 GLN A CA 1
ATOM 676 C C . GLN A 1 84 ? -10.209 7.634 17.808 1.00 94.56 84 GLN A C 1
ATOM 678 O O . GLN A 1 84 ? -10.849 6.590 17.918 1.00 94.56 84 GLN A O 1
ATOM 683 N N . PRO A 1 85 ? -10.709 8.793 18.277 1.00 94.25 85 PRO A N 1
ATOM 684 C CA . PRO A 1 85 ? -11.966 8.844 19.026 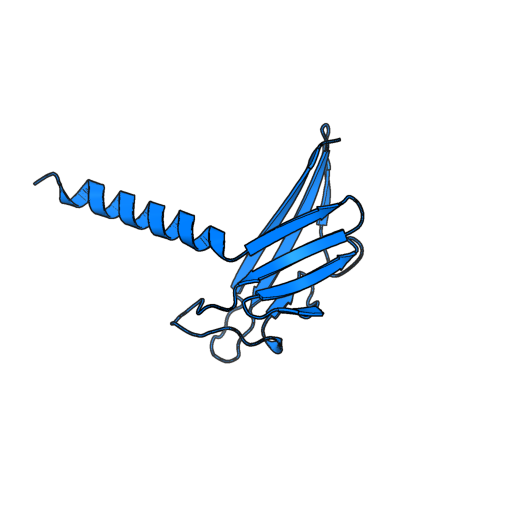1.00 94.25 85 PRO A CA 1
ATOM 685 C C . PRO A 1 85 ? -13.191 8.259 18.301 1.00 94.25 85 PRO A C 1
ATOM 687 O O . PRO A 1 85 ? -14.149 7.877 18.961 1.00 94.25 85 PRO A O 1
ATOM 690 N N . VAL A 1 86 ? -13.180 8.218 16.963 1.00 93.69 86 VAL A N 1
ATOM 691 C CA . VAL A 1 86 ? -14.333 7.824 16.123 1.00 93.69 86 VAL A CA 1
ATOM 692 C C . VAL A 1 86 ? -14.010 6.612 15.228 1.00 93.69 86 VAL A C 1
ATOM 694 O O . VAL A 1 86 ? -14.786 6.247 14.348 1.00 93.69 86 VAL A O 1
ATOM 697 N N . GLY A 1 87 ? -12.847 5.981 15.411 1.00 95.75 87 GLY A N 1
ATOM 698 C CA . GLY A 1 87 ? -12.417 4.902 14.527 1.00 95.75 87 GLY A CA 1
ATOM 699 C C . GLY A 1 87 ? -10.928 4.599 14.593 1.00 95.75 87 GLY A C 1
ATOM 700 O O . GLY A 1 87 ? -10.232 5.031 15.503 1.00 95.75 87 GLY A O 1
ATOM 701 N N . ILE A 1 88 ? -10.435 3.876 13.596 1.00 97.31 88 ILE A N 1
ATOM 702 C CA . ILE A 1 88 ? -9.039 3.455 13.480 1.00 97.31 88 ILE A CA 1
ATOM 703 C C . ILE A 1 88 ? -8.464 4.023 12.189 1.00 97.31 88 ILE A C 1
ATOM 705 O O . ILE A 1 88 ? -9.039 3.836 11.116 1.00 97.31 88 ILE A O 1
ATOM 709 N N . LEU A 1 89 ? -7.311 4.679 12.283 1.00 97.75 89 LEU A N 1
ATOM 710 C CA . LEU A 1 89 ? -6.511 5.072 11.130 1.00 97.75 89 LEU A CA 1
ATOM 711 C C . LEU A 1 89 ? -5.388 4.049 10.917 1.00 97.75 89 LEU A C 1
ATOM 713 O O . LEU A 1 89 ? -4.603 3.789 11.824 1.00 97.75 89 LEU A O 1
ATOM 717 N N . ILE A 1 90 ? -5.318 3.479 9.719 1.00 98.38 90 ILE A N 1
ATOM 718 C CA . ILE A 1 90 ? -4.294 2.524 9.293 1.00 98.38 90 ILE A CA 1
ATOM 719 C C . ILE A 1 90 ? -3.438 3.196 8.223 1.00 98.38 90 ILE A C 1
ATOM 721 O O . ILE A 1 90 ? -3.972 3.673 7.222 1.00 98.38 90 ILE A O 1
ATOM 725 N N . GLU A 1 91 ? -2.121 3.211 8.412 1.00 98.06 91 GLU A N 1
ATOM 726 C CA . GLU A 1 91 ? -1.164 3.884 7.532 1.00 98.06 91 GLU A CA 1
ATOM 727 C C . GLU A 1 91 ? 0.005 2.964 7.164 1.00 98.06 91 GLU A C 1
ATOM 729 O O . GLU A 1 91 ? 0.504 2.174 7.966 1.00 98.06 91 GLU A O 1
ATOM 734 N N . SER A 1 92 ? 0.447 3.061 5.915 1.00 98.12 92 SER A N 1
ATOM 735 C CA . SER A 1 92 ? 1.614 2.366 5.376 1.00 98.12 92 SER A CA 1
ATOM 736 C C . SER A 1 92 ? 2.106 3.094 4.116 1.00 98.12 92 SER A C 1
ATOM 738 O O . SER A 1 92 ? 1.658 4.197 3.800 1.00 98.12 92 SER A O 1
ATOM 740 N N . ALA A 1 93 ? 3.021 2.485 3.369 1.00 97.69 93 ALA A N 1
ATOM 741 C CA . ALA A 1 93 ? 3.440 2.975 2.063 1.00 97.69 93 ALA A CA 1
ATOM 742 C C . ALA A 1 93 ? 3.851 1.815 1.156 1.00 97.69 93 ALA A C 1
ATOM 744 O O . ALA A 1 93 ? 4.423 0.836 1.631 1.00 97.69 93 ALA A O 1
ATOM 745 N N . ILE A 1 94 ? 3.604 1.938 -0.146 1.00 97.19 94 ILE A N 1
ATOM 746 C CA . ILE A 1 94 ? 4.304 1.123 -1.139 1.00 97.19 94 ILE A CA 1
ATOM 747 C C . ILE A 1 94 ? 5.670 1.770 -1.369 1.00 97.19 94 ILE A C 1
ATOM 749 O O . ILE A 1 94 ? 5.756 2.976 -1.600 1.00 97.19 94 ILE A O 1
ATOM 753 N N . VAL A 1 95 ? 6.722 0.968 -1.304 1.00 96.25 95 VAL A N 1
ATOM 754 C CA . VAL A 1 95 ? 8.098 1.353 -1.600 1.00 96.25 95 VAL A CA 1
ATOM 755 C C . VAL A 1 95 ? 8.463 0.748 -2.946 1.00 96.25 95 VAL A C 1
ATOM 757 O O . VAL A 1 95 ? 8.419 -0.472 -3.110 1.00 96.25 95 VAL A O 1
ATOM 760 N N . TYR A 1 96 ? 8.795 1.603 -3.906 1.00 94.69 96 TYR A N 1
ATOM 761 C CA . TYR A 1 96 ? 9.333 1.204 -5.197 1.00 94.69 96 TYR A CA 1
ATOM 762 C C . TYR A 1 96 ? 10.834 1.500 -5.226 1.00 94.69 96 TYR A C 1
ATOM 764 O O . TYR A 1 96 ? 11.247 2.661 -5.220 1.00 94.69 96 TYR A O 1
ATOM 772 N N . ASN A 1 97 ? 11.621 0.427 -5.237 1.00 93.38 97 ASN A N 1
ATOM 773 C CA . ASN A 1 97 ? 13.077 0.432 -5.281 1.00 93.38 97 ASN A CA 1
ATOM 774 C C . ASN A 1 97 ? 13.516 -0.237 -6.589 1.00 93.38 97 ASN A C 1
ATOM 776 O O . ASN A 1 97 ? 13.374 -1.449 -6.747 1.00 93.38 97 ASN A O 1
ATOM 780 N N . SER A 1 98 ? 14.011 0.558 -7.537 1.00 90.25 98 SER A N 1
ATOM 781 C CA . SER A 1 98 ? 14.530 0.066 -8.814 1.00 90.25 98 SER A CA 1
ATOM 782 C C . SER A 1 98 ? 16.005 0.390 -8.935 1.00 90.25 98 SER A C 1
ATOM 784 O O . SER A 1 98 ? 16.442 1.482 -8.584 1.00 90.25 98 SER A O 1
ATOM 786 N N . ALA A 1 99 ? 16.758 -0.506 -9.566 1.00 90.06 99 ALA A N 1
ATOM 787 C CA . ALA A 1 99 ? 18.149 -0.249 -9.931 1.00 90.06 99 ALA A CA 1
ATOM 788 C C . ALA A 1 99 ? 18.307 0.859 -10.996 1.00 90.06 99 ALA A C 1
ATOM 790 O O . ALA A 1 99 ? 19.426 1.276 -11.286 1.00 90.06 99 ALA A O 1
ATOM 791 N N . ASN A 1 100 ? 17.207 1.325 -11.601 1.00 88.25 100 ASN A N 1
ATOM 792 C CA . ASN A 1 100 ? 17.220 2.396 -12.599 1.00 88.25 100 ASN A CA 1
ATOM 793 C C . ASN A 1 100 ? 17.379 3.802 -11.991 1.00 88.25 100 ASN A C 1
ATOM 795 O O . ASN A 1 100 ? 17.568 4.764 -12.738 1.00 88.25 100 ASN A O 1
ATOM 799 N N . PHE A 1 101 ? 17.263 3.946 -10.669 1.00 85.88 101 PHE A N 1
ATOM 800 C CA . PHE A 1 101 ? 17.345 5.231 -9.981 1.00 85.88 101 PHE A CA 1
ATOM 801 C C . PHE A 1 101 ? 17.994 5.105 -8.592 1.00 85.88 101 PHE A C 1
ATOM 803 O O . PHE A 1 101 ? 17.870 4.085 -7.928 1.00 85.88 101 PHE A O 1
ATOM 810 N N . ASP A 1 102 ? 18.661 6.168 -8.131 1.00 89.50 102 ASP A N 1
ATOM 811 C CA . ASP A 1 102 ? 19.394 6.189 -6.849 1.00 89.50 102 ASP A CA 1
ATOM 812 C C . ASP A 1 102 ? 18.518 6.585 -5.637 1.00 89.50 102 ASP A C 1
ATOM 814 O O . ASP A 1 102 ? 19.030 7.019 -4.603 1.00 89.50 102 ASP A O 1
ATOM 818 N N . PHE A 1 103 ? 17.188 6.517 -5.757 1.00 88.69 103 PHE A N 1
ATOM 819 C CA . PHE A 1 103 ? 16.249 6.949 -4.716 1.00 88.69 103 PHE A CA 1
ATOM 820 C C . PHE A 1 103 ? 15.022 6.043 -4.627 1.00 88.69 103 PHE A C 1
ATOM 822 O O . PHE A 1 103 ? 14.516 5.584 -5.639 1.00 88.69 103 PHE A O 1
ATOM 829 N N . ASP A 1 104 ? 14.471 5.863 -3.432 1.00 91.50 104 ASP A N 1
ATOM 830 C CA . ASP A 1 104 ? 13.224 5.116 -3.270 1.00 91.50 104 ASP A CA 1
ATOM 831 C C . ASP A 1 104 ? 12.003 6.005 -3.497 1.00 91.50 104 ASP A C 1
ATOM 833 O O . ASP A 1 104 ? 11.949 7.171 -3.092 1.00 91.50 104 ASP A O 1
ATOM 837 N N . VAL A 1 105 ? 10.981 5.431 -4.126 1.00 91.44 105 VAL A N 1
ATOM 838 C CA . VAL A 1 105 ? 9.699 6.101 -4.339 1.00 91.44 105 VAL A CA 1
ATOM 839 C C . VAL A 1 105 ? 8.707 5.562 -3.324 1.00 91.44 105 VAL A C 1
ATOM 841 O O . VAL A 1 105 ? 8.374 4.378 -3.332 1.00 91.44 105 VAL A O 1
ATOM 844 N N . HIS A 1 106 ? 8.213 6.447 -2.462 1.00 93.56 106 HIS A N 1
ATOM 845 C CA . HIS A 1 106 ? 7.246 6.107 -1.425 1.00 93.56 106 HIS A CA 1
ATOM 846 C C . HIS A 1 106 ? 5.852 6.593 -1.817 1.00 93.56 106 HIS A C 1
ATOM 848 O O . HIS A 1 106 ? 5.614 7.793 -1.956 1.00 93.56 106 HIS A O 1
ATOM 854 N N . ILE A 1 107 ? 4.922 5.656 -1.970 1.00 94.19 107 ILE A N 1
ATOM 855 C CA . ILE A 1 107 ? 3.524 5.927 -2.303 1.00 94.19 107 ILE A CA 1
ATOM 856 C C . ILE A 1 107 ? 2.703 5.700 -1.031 1.00 94.19 107 ILE A C 1
ATOM 858 O O . ILE A 1 107 ? 2.588 4.552 -0.592 1.00 94.19 107 ILE A O 1
ATOM 862 N N . PRO A 1 108 ? 2.160 6.755 -0.402 1.00 95.81 108 PRO A N 1
ATOM 863 C CA . PRO A 1 108 ? 1.453 6.617 0.863 1.00 95.81 108 PRO A CA 1
ATOM 864 C C . PRO A 1 108 ? 0.171 5.798 0.693 1.00 95.81 108 PRO A C 1
ATOM 866 O O . PRO A 1 108 ? -0.564 5.947 -0.284 1.00 95.81 108 PRO A O 1
ATOM 869 N N . VAL A 1 109 ? -0.103 4.948 1.678 1.00 96.25 109 VAL A N 1
ATOM 870 C CA . VAL A 1 109 ? -1.315 4.136 1.783 1.00 96.25 109 VAL A CA 1
ATOM 871 C C . VAL A 1 109 ? -1.980 4.487 3.101 1.00 96.25 109 VAL A C 1
ATOM 873 O O . VAL A 1 109 ? -1.363 4.363 4.156 1.00 96.25 109 VAL A O 1
ATOM 876 N N . SER A 1 110 ? -3.246 4.881 3.057 1.00 96.25 110 SER A N 1
ATOM 877 C CA . SER A 1 110 ? -4.038 5.092 4.263 1.00 96.25 110 SER A CA 1
ATOM 878 C C . SER A 1 110 ? -5.434 4.505 4.114 1.00 96.25 110 SER A C 1
ATOM 880 O O . SER A 1 110 ? -5.989 4.418 3.017 1.00 96.25 110 SER A O 1
ATOM 882 N N . CYS A 1 111 ? -5.989 4.055 5.232 1.00 96.19 111 CYS A N 1
ATOM 883 C CA . CYS A 1 111 ? -7.337 3.525 5.314 1.00 96.19 111 CYS A CA 1
ATOM 884 C C . CYS A 1 111 ? -7.930 3.869 6.678 1.00 96.19 111 CYS A C 1
ATOM 886 O O . CYS A 1 111 ? -7.253 3.758 7.698 1.00 96.19 111 CYS A O 1
ATOM 888 N N . TYR A 1 112 ? -9.186 4.303 6.699 1.00 96.88 112 TYR A N 1
ATOM 889 C CA . TYR A 1 112 ? -9.882 4.663 7.928 1.00 96.88 112 TYR A CA 1
ATOM 890 C C . TYR A 1 112 ? -11.097 3.767 8.125 1.00 96.88 112 TYR A C 1
ATOM 892 O O . TYR A 1 112 ? -11.897 3.591 7.205 1.00 96.88 112 TYR A O 1
ATOM 900 N N . ILE A 1 113 ? -11.238 3.226 9.330 1.00 96.25 113 ILE A N 1
ATOM 901 C CA . ILE A 1 113 ? -12.365 2.388 9.733 1.00 96.25 113 ILE A CA 1
ATOM 902 C C . ILE A 1 113 ? -13.134 3.148 10.800 1.00 96.25 113 ILE A C 1
ATOM 904 O O . ILE A 1 113 ? -12.613 3.379 11.888 1.00 96.25 113 ILE A O 1
ATOM 908 N N . GLN A 1 114 ? -14.367 3.535 10.495 1.00 94.56 114 GLN A N 1
ATOM 909 C CA . GLN A 1 114 ? -15.254 4.142 11.480 1.00 94.56 114 GLN A CA 1
ATOM 910 C C . GLN A 1 114 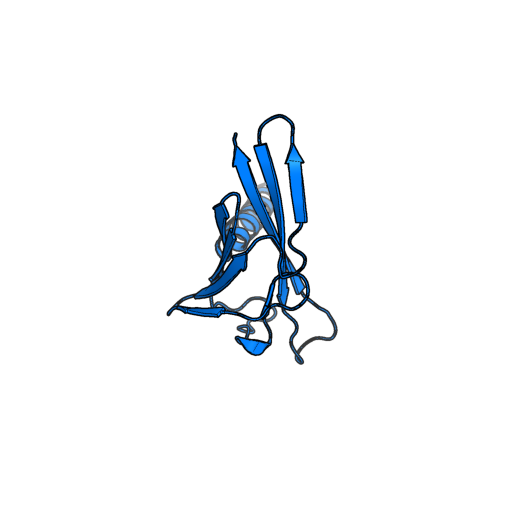? -15.785 3.067 12.438 1.00 94.56 114 GLN A C 1
ATOM 912 O O . GLN A 1 114 ? -16.187 1.995 11.981 1.00 94.56 114 GLN A O 1
ATOM 917 N N . ARG A 1 115 ? -15.785 3.360 13.743 1.00 82.25 115 ARG A N 1
ATOM 918 C CA . ARG A 1 115 ? -16.367 2.506 14.790 1.00 82.25 115 ARG A CA 1
ATOM 919 C C . ARG A 1 115 ? -17.707 3.046 15.282 1.00 82.25 115 ARG A C 1
ATOM 921 O O . ARG A 1 115 ? -17.891 4.284 15.256 1.00 82.25 115 ARG A O 1
#

Organism: Sapajus apella (NCBI:txid9515)